Protein AF-A0A289GF34-F1 (afdb_monomer_lite)

Organism: Vibrio anguillarum (NCBI:txid55601)

Foldseek 3Di:
DKDKDWDADPVRFIKIWIADPVRDTPDIDPDGHNDPVVRVVVVVVVPDDD

InterPro domains:
  IPR010879 Domain of unknown function DUF1508 [PF07411] (12-41)
  IPR036913 YegP-like superfamily [SSF160113] (2-43)

Structure (mmCIF, N/CA/C/O backbone):
data_AF-A0A289GF34-F1
#
_entry.id   AF-A0A289GF34-F1
#
loop_
_atom_site.group_PDB
_atom_site.id
_atom_site.type_symbol
_atom_site.label_atom_id
_atom_site.label_alt_id
_atom_site.label_comp_id
_atom_site.label_asym_id
_atom_site.label_entity_id
_atom_site.label_seq_id
_atom_site.pdbx_PDB_ins_code
_atom_site.Cartn_x
_atom_site.Cartn_y
_atom_site.Cartn_z
_atom_site.occupancy
_atom_site.B_iso_or_equiv
_atom_site.auth_seq_id
_atom_site.auth_comp_id
_atom_site.auth_asym_id
_atom_site.auth_atom_id
_atom_site.pdbx_PDB_model_num
ATOM 1 N N . MET A 1 1 ? 14.060 -5.014 -7.886 1.00 87.69 1 MET A N 1
ATOM 2 C CA . MET A 1 1 ? 12.733 -5.622 -7.662 1.00 87.69 1 MET A CA 1
ATOM 3 C C . MET A 1 1 ? 11.834 -4.587 -7.026 1.00 87.69 1 MET A C 1
ATOM 5 O O . MET A 1 1 ? 12.351 -3.635 -6.446 1.00 87.69 1 MET A O 1
ATOM 9 N N . ASP A 1 2 ? 10.527 -4.756 -7.157 1.00 94.69 2 ASP A N 1
ATOM 10 C CA . ASP A 1 2 ? 9.575 -3.824 -6.568 1.00 94.69 2 ASP A CA 1
ATOM 11 C C . ASP A 1 2 ? 9.467 -4.062 -5.064 1.00 94.69 2 ASP A C 1
ATOM 13 O O . ASP A 1 2 ? 9.486 -5.201 -4.599 1.00 94.69 2 ASP A O 1
ATOM 17 N N . LYS A 1 3 ? 9.364 -2.974 -4.305 1.00 96.88 3 LYS A N 1
ATOM 18 C CA . LYS A 1 3 ? 9.160 -2.988 -2.860 1.00 96.88 3 LYS A CA 1
ATOM 19 C C . LYS A 1 3 ? 7.675 -2.830 -2.566 1.00 96.88 3 LYS A C 1
ATOM 21 O O . LYS A 1 3 ? 7.051 -1.894 -3.063 1.00 96.88 3 LYS A O 1
ATOM 26 N N . TRP A 1 4 ? 7.146 -3.699 -1.717 1.00 97.81 4 TRP A N 1
ATOM 27 C CA . TRP A 1 4 ? 5.803 -3.576 -1.165 1.00 97.81 4 TRP A CA 1
ATOM 28 C C . TRP A 1 4 ? 5.896 -3.161 0.295 1.00 97.81 4 TRP A C 1
ATOM 30 O O . TRP A 1 4 ? 6.673 -3.724 1.064 1.00 97.81 4 TRP A O 1
ATOM 40 N N . GLU A 1 5 ? 5.132 -2.145 0.669 1.00 97.94 5 GLU A N 1
ATOM 41 C CA . GLU A 1 5 ? 5.096 -1.623 2.030 1.00 97.94 5 GLU A CA 1
ATOM 42 C C . GLU A 1 5 ? 3.662 -1.616 2.526 1.00 97.94 5 GLU A C 1
ATOM 44 O O . GLU A 1 5 ? 2.790 -1.068 1.855 1.00 97.94 5 GLU A O 1
ATOM 49 N N . PHE A 1 6 ? 3.451 -2.171 3.716 1.00 98.12 6 PHE A N 1
ATOM 50 C CA . PHE A 1 6 ? 2.182 -2.142 4.432 1.00 98.12 6 PHE A CA 1
ATOM 51 C C . PHE A 1 6 ? 2.343 -1.259 5.660 1.00 98.12 6 PHE A C 1
ATOM 53 O O . PHE A 1 6 ? 3.242 -1.479 6.471 1.00 98.12 6 PHE A O 1
ATOM 60 N N . TYR A 1 7 ? 1.495 -0.250 5.785 1.00 98.25 7 TYR A N 1
ATOM 61 C CA . TYR A 1 7 ? 1.594 0.751 6.841 1.00 98.25 7 TYR A CA 1
ATOM 62 C C . TYR A 1 7 ? 0.206 1.220 7.259 1.00 98.25 7 TYR A C 1
ATOM 64 O O . TYR A 1 7 ? -0.764 1.014 6.531 1.00 98.25 7 TYR A 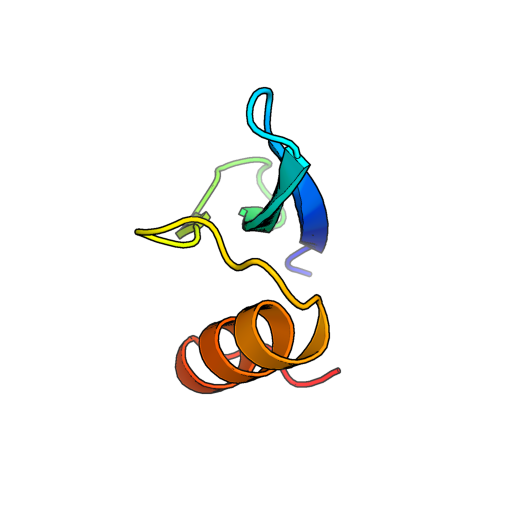O 1
ATOM 72 N N . LYS A 1 8 ? 0.115 1.858 8.425 1.00 98.12 8 LYS A N 1
ATOM 73 C CA . LYS A 1 8 ? -1.099 2.551 8.851 1.00 98.12 8 LYS A CA 1
ATOM 74 C C . LYS A 1 8 ? -1.025 4.031 8.496 1.00 98.12 8 LYS A C 1
ATOM 76 O O . LYS A 1 8 ? 0.030 4.648 8.651 1.00 98.12 8 LYS A O 1
ATOM 81 N N . ASP A 1 9 ? -2.119 4.579 7.981 1.00 97.38 9 ASP A N 1
ATOM 82 C CA . ASP A 1 9 ? -2.247 6.012 7.725 1.00 97.38 9 ASP A CA 1
ATOM 83 C C . ASP A 1 9 ? -2.609 6.795 9.002 1.00 97.38 9 ASP A C 1
ATOM 85 O O . ASP A 1 9 ? -2.692 6.238 10.097 1.00 97.38 9 ASP A O 1
ATOM 89 N N . GLY A 1 10 ? -2.810 8.111 8.871 1.00 97.81 10 GLY A N 1
ATOM 90 C CA . GLY A 1 10 ? -3.165 8.980 10.000 1.00 97.81 10 GLY A CA 1
ATOM 91 C C . GLY A 1 10 ? -4.529 8.681 10.636 1.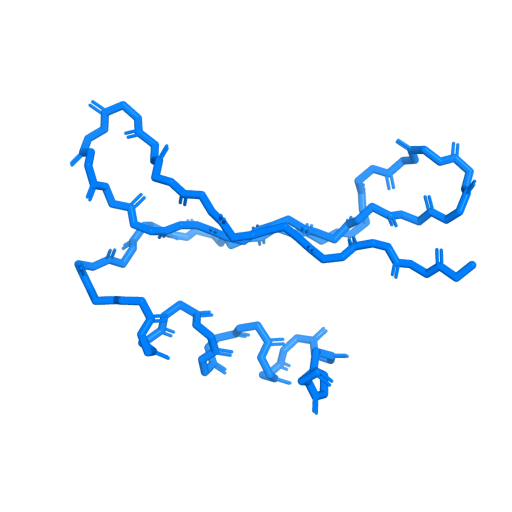00 97.81 10 GLY A C 1
ATOM 92 O O . GLY A 1 10 ? -4.826 9.224 11.695 1.00 97.81 10 GLY A O 1
ATOM 93 N N . SER A 1 11 ? -5.348 7.829 10.017 1.00 97.75 11 SER A N 1
ATOM 94 C CA . SER A 1 11 ? -6.633 7.359 10.541 1.00 97.75 11 SER A CA 1
ATOM 95 C C . SER A 1 11 ? -6.542 5.949 11.137 1.00 97.75 11 SER A C 1
ATOM 97 O O . SER A 1 11 ? -7.572 5.326 11.374 1.00 97.75 11 SER A O 1
ATOM 99 N N . ASP A 1 12 ? -5.326 5.443 11.376 1.00 97.69 12 ASP A N 1
ATOM 100 C CA . ASP A 1 12 ? -5.046 4.090 11.877 1.00 97.69 12 ASP A CA 1
ATOM 101 C C . ASP A 1 12 ? -5.541 2.965 10.941 1.00 97.69 12 ASP A C 1
ATOM 103 O O . ASP A 1 12 ? -5.676 1.808 11.347 1.00 97.69 12 ASP A O 1
ATOM 107 N N . LEU A 1 13 ? -5.760 3.281 9.658 1.00 98.62 13 LEU A N 1
ATOM 108 C CA . LEU A 1 13 ? -6.174 2.316 8.644 1.00 98.62 13 LEU A CA 1
ATOM 109 C C . LEU A 1 13 ? -4.969 1.791 7.865 1.00 98.62 13 LEU A C 1
ATOM 111 O O . LEU A 1 13 ? -4.086 2.542 7.449 1.00 98.62 13 LEU A O 1
ATOM 115 N N . TRP A 1 14 ? -4.953 0.487 7.614 1.00 98.62 14 TRP A N 1
ATOM 116 C CA . TRP A 1 14 ? -3.952 -0.185 6.800 1.00 98.62 14 TRP A CA 1
ATOM 117 C C . TRP A 1 14 ? -4.027 0.244 5.339 1.00 98.62 14 TRP A C 1
ATOM 119 O O . TRP A 1 14 ? -5.094 0.286 4.728 1.00 98.62 14 TRP A O 1
ATOM 129 N N . ARG A 1 15 ? -2.857 0.489 4.762 1.00 98.62 15 ARG A N 1
ATOM 130 C CA . ARG A 1 15 ? -2.632 0.792 3.353 1.00 98.62 15 ARG A CA 1
ATOM 131 C C . ARG A 1 15 ? -1.436 0.022 2.837 1.00 98.62 15 ARG A C 1
ATOM 133 O O . ARG A 1 15 ? -0.570 -0.391 3.612 1.00 98.62 15 ARG A O 1
ATOM 140 N N . TRP A 1 16 ? -1.378 -0.123 1.520 1.00 98.50 16 TRP A N 1
ATOM 141 C CA . TRP A 1 16 ? -0.205 -0.649 0.841 1.00 98.50 16 TRP A CA 1
ATOM 142 C C . TRP A 1 16 ? 0.288 0.324 -0.226 1.00 98.50 16 TRP A C 1
ATOM 144 O O . TRP A 1 16 ? -0.500 1.050 -0.839 1.00 98.50 16 TRP A O 1
ATOM 154 N N . ARG A 1 17 ? 1.600 0.325 -0.467 1.00 98.38 17 ARG A N 1
ATOM 155 C CA . ARG A 1 17 ? 2.220 0.961 -1.636 1.00 98.38 17 ARG A CA 1
ATOM 156 C C . ARG A 1 17 ? 3.201 0.000 -2.294 1.00 98.38 17 ARG A C 1
ATOM 158 O O . ARG A 1 17 ? 3.907 -0.735 -1.606 1.00 98.38 17 ARG A O 1
ATOM 165 N N . ARG A 1 18 ? 3.270 0.057 -3.621 1.00 98.25 18 ARG A N 1
ATOM 166 C CA . ARG A 1 18 ? 4.263 -0.621 -4.450 1.00 98.25 18 ARG A CA 1
ATOM 167 C C . ARG A 1 18 ? 5.193 0.419 -5.054 1.00 98.25 18 ARG A C 1
ATOM 169 O O . ARG A 1 18 ? 4.759 1.283 -5.818 1.00 98.25 18 ARG A O 1
ATOM 176 N N . THR A 1 19 ? 6.471 0.295 -4.744 1.00 98.19 19 THR A N 1
ATOM 177 C CA . THR A 1 19 ? 7.532 1.159 -5.254 1.00 98.19 19 THR A CA 1
ATOM 178 C C . THR A 1 19 ? 8.392 0.358 -6.217 1.00 98.19 19 THR A C 1
ATOM 180 O O . THR A 1 19 ? 8.951 -0.671 -5.842 1.00 98.19 19 THR A O 1
ATOM 183 N N . ALA A 1 20 ? 8.493 0.814 -7.460 1.00 97.38 20 ALA A N 1
ATOM 184 C CA . ALA A 1 20 ? 9.364 0.204 -8.451 1.00 97.38 20 ALA A CA 1
ATOM 185 C C . ALA A 1 20 ? 10.838 0.381 -8.068 1.00 97.38 20 ALA A C 1
ATOM 187 O O . ALA A 1 20 ? 11.198 1.264 -7.287 1.00 97.38 20 ALA A O 1
ATOM 188 N N . SER A 1 21 ? 11.726 -0.418 -8.659 1.00 97.06 21 SER A N 1
ATOM 189 C CA . SER A 1 21 ? 13.170 -0.334 -8.376 1.00 97.06 21 SER A CA 1
ATOM 190 C C . SER A 1 21 ? 13.800 1.028 -8.692 1.00 97.06 21 SER A C 1
ATOM 192 O O . SER A 1 21 ? 14.879 1.327 -8.195 1.00 97.06 21 SER A O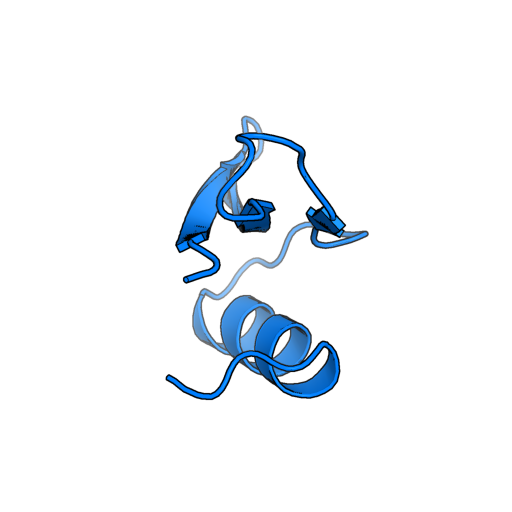 1
ATOM 194 N N . ASN A 1 22 ? 13.137 1.856 -9.502 1.00 96.50 22 ASN A N 1
ATOM 195 C CA . ASN A 1 22 ? 13.540 3.235 -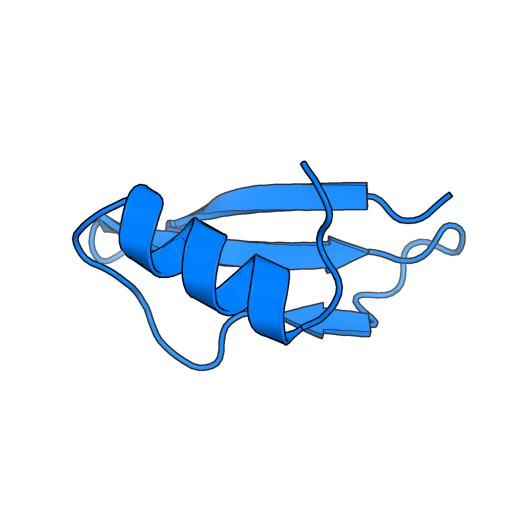9.794 1.00 96.50 22 ASN A CA 1
ATOM 196 C C . ASN A 1 22 ? 13.028 4.262 -8.759 1.00 96.50 22 ASN A C 1
ATOM 198 O O . ASN A 1 22 ? 13.115 5.463 -9.000 1.00 96.50 22 ASN A O 1
ATOM 202 N N . GLY A 1 23 ? 12.447 3.807 -7.645 1.00 96.62 23 GLY A N 1
ATOM 203 C CA . GLY A 1 23 ? 11.939 4.651 -6.562 1.00 96.62 23 GLY A CA 1
ATOM 204 C C . GLY A 1 23 ? 10.554 5.256 -6.805 1.00 96.62 23 GLY A C 1
ATOM 205 O O . GLY A 1 23 ? 10.025 5.931 -5.925 1.00 96.62 23 GLY A O 1
ATOM 206 N N . ARG A 1 24 ? 9.932 5.021 -7.967 1.00 97.75 24 ARG A N 1
ATOM 207 C CA . ARG A 1 24 ? 8.594 5.552 -8.267 1.00 97.75 24 ARG A CA 1
ATOM 208 C C . ARG A 1 24 ? 7.517 4.668 -7.656 1.00 97.75 24 ARG A C 1
ATOM 210 O O . ARG A 1 24 ? 7.572 3.446 -7.771 1.00 97.75 24 ARG A O 1
ATOM 217 N N . ILE A 1 25 ? 6.497 5.285 -7.070 1.00 97.56 25 ILE A N 1
ATOM 218 C CA . ILE A 1 25 ? 5.285 4.570 -6.661 1.00 97.56 25 ILE A CA 1
ATOM 219 C C . ILE A 1 25 ? 4.509 4.208 -7.929 1.00 97.56 25 ILE A C 1
ATOM 221 O O . ILE A 1 25 ? 4.146 5.086 -8.710 1.00 97.56 25 ILE A O 1
ATOM 225 N N . VAL A 1 26 ? 4.288 2.913 -8.137 1.00 97.56 26 VAL A N 1
ATOM 226 C CA . VAL A 1 26 ? 3.594 2.351 -9.310 1.00 97.56 26 VAL A CA 1
ATOM 227 C C . VAL A 1 26 ? 2.265 1.689 -8.946 1.00 97.56 26 VAL A C 1
ATOM 229 O O . VAL A 1 26 ? 1.523 1.267 -9.825 1.00 97.56 26 VAL A O 1
ATOM 232 N N . GLY A 1 27 ? 1.942 1.618 -7.655 1.00 97.88 27 GLY A N 1
ATOM 233 C CA . GLY A 1 27 ? 0.644 1.179 -7.158 1.00 97.88 27 GLY A CA 1
ATOM 234 C C . GLY A 1 27 ? 0.454 1.577 -5.699 1.00 97.88 27 GLY A C 1
ATOM 235 O O . GLY A 1 27 ? 1.425 1.675 -4.948 1.00 97.88 27 GLY A O 1
ATOM 236 N N . ALA A 1 28 ? -0.789 1.809 -5.297 1.00 98.19 28 ALA A N 1
ATOM 237 C CA . ALA A 1 28 ? -1.157 2.048 -3.909 1.00 98.19 28 ALA A CA 1
ATOM 238 C C . ALA A 1 28 ? -2.611 1.633 -3.667 1.00 98.19 28 ALA A C 1
ATOM 240 O O . ALA A 1 28 ? -3.427 1.630 -4.590 1.00 98.19 28 ALA A O 1
ATOM 241 N N . SER A 1 29 ? -2.948 1.334 -2.415 1.00 97.69 29 SER A N 1
ATOM 242 C CA . SER A 1 29 ? -4.330 1.102 -2.001 1.00 97.69 29 SER A CA 1
ATOM 243 C C . SER A 1 29 ? -5.191 2.352 -2.227 1.00 97.69 29 SER A C 1
ATOM 245 O O . SER A 1 29 ? -4.854 3.432 -1.733 1.00 97.69 29 SER A O 1
ATOM 247 N N . SER A 1 30 ? -6.337 2.198 -2.892 1.00 95.88 30 SER A N 1
ATOM 248 C CA . SER A 1 30 ? -7.316 3.277 -3.111 1.00 95.88 30 SER A CA 1
ATOM 249 C C . SER A 1 30 ? -8.129 3.644 -1.861 1.00 95.88 30 SER A C 1
ATOM 251 O O . SER A 1 30 ? -8.708 4.724 -1.801 1.00 95.88 30 SER A O 1
ATOM 253 N N . GLN A 1 31 ? -8.145 2.776 -0.850 1.00 97.19 31 GLN A N 1
ATOM 254 C CA . GLN A 1 31 ? -8.854 2.952 0.419 1.00 97.19 31 GLN A CA 1
ATOM 255 C C . GLN A 1 31 ? -7.998 2.457 1.592 1.00 97.19 31 GLN A C 1
ATOM 257 O O . GLN A 1 31 ? -7.029 1.726 1.381 1.00 97.19 31 GLN A O 1
ATOM 262 N N . GLY A 1 32 ? -8.350 2.871 2.810 1.00 98.00 32 GLY A N 1
ATOM 263 C CA . GLY A 1 32 ? -7.776 2.330 4.043 1.00 98.00 32 GLY A CA 1
ATOM 264 C C . GLY A 1 32 ? -8.584 1.134 4.552 1.00 98.00 32 GLY A C 1
ATOM 265 O O . GLY A 1 32 ? -9.805 1.113 4.412 1.00 98.00 32 GLY A O 1
ATOM 266 N N . TYR A 1 33 ? -7.911 0.154 5.150 1.00 98.50 33 TYR A N 1
ATOM 267 C CA . TYR A 1 33 ? -8.521 -1.067 5.683 1.00 98.50 33 TYR A CA 1
ATOM 268 C C . TYR A 1 33 ? -8.372 -1.142 7.200 1.00 98.50 33 TYR A C 1
ATOM 270 O O . TYR A 1 33 ? -7.308 -0.858 7.737 1.00 98.50 33 TYR A O 1
ATOM 278 N 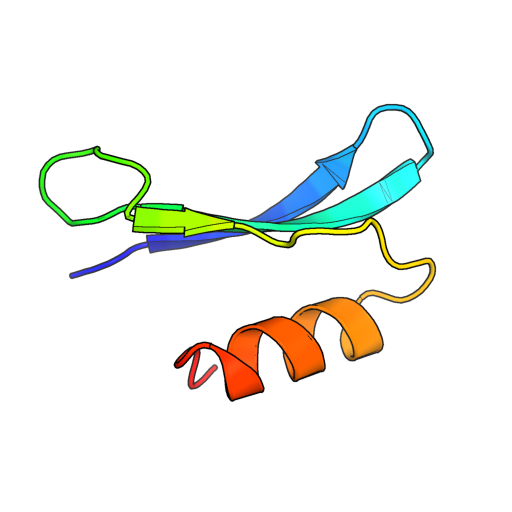N . VAL A 1 34 ? -9.413 -1.577 7.909 1.00 98.25 34 VAL A N 1
ATOM 279 C CA . VAL A 1 34 ? -9.336 -1.756 9.371 1.00 98.25 34 VAL A CA 1
ATOM 280 C C . VAL A 1 34 ? -8.395 -2.912 9.728 1.00 98.25 34 VAL A C 1
ATOM 282 O O . VAL A 1 34 ? -7.580 -2.795 10.642 1.00 98.25 34 VAL A O 1
ATOM 285 N N . ASN A 1 35 ? -8.441 -4.005 8.960 1.00 98.00 35 ASN A N 1
ATOM 286 C CA . ASN A 1 35 ? -7.598 -5.176 9.181 1.00 98.00 35 ASN A CA 1
ATOM 287 C C . ASN A 1 35 ? -6.440 -5.236 8.184 1.00 98.00 35 ASN A C 1
ATOM 289 O O . ASN A 1 35 ? -6.584 -4.912 7.002 1.00 98.00 35 ASN A O 1
ATOM 293 N N . LYS A 1 36 ? -5.288 -5.732 8.648 1.00 97.44 36 LYS A N 1
ATOM 294 C CA . LYS A 1 36 ? -4.110 -5.930 7.795 1.00 97.44 36 LYS A CA 1
ATOM 295 C C . LYS A 1 36 ? -4.359 -6.982 6.710 1.00 97.44 36 LYS A C 1
ATOM 297 O O . LYS A 1 36 ? -3.928 -6.789 5.580 1.00 97.44 36 LYS A O 1
ATOM 302 N N . SER A 1 37 ? -5.081 -8.054 7.040 1.00 97.81 37 SER A N 1
ATOM 303 C CA . SER A 1 37 ? -5.441 -9.131 6.106 1.00 97.81 37 SER A CA 1
ATOM 304 C C . SER A 1 37 ? -6.207 -8.612 4.891 1.00 97.81 37 SER A C 1
ATOM 306 O O . SER A 1 37 ? -5.870 -8.959 3.765 1.00 97.81 37 SER A O 1
ATOM 308 N N . ASP A 1 38 ? -7.171 -7.716 5.104 1.00 98.12 38 ASP A N 1
ATOM 309 C CA . ASP A 1 38 ? -8.000 -7.162 4.028 1.00 98.12 38 ASP A CA 1
ATOM 310 C C . ASP A 1 38 ? -7.155 -6.275 3.092 1.00 98.12 38 ASP A C 1
ATOM 312 O O . ASP A 1 38 ? -7.322 -6.282 1.869 1.00 98.12 38 ASP A O 1
ATOM 316 N N . CYS A 1 39 ? -6.192 -5.546 3.667 1.00 98.25 39 CYS A N 1
ATOM 317 C CA . CYS A 1 39 ? -5.210 -4.757 2.923 1.00 98.25 39 CYS A CA 1
ATOM 318 C C . CYS A 1 39 ? -4.282 -5.647 2.083 1.00 98.25 39 CYS A C 1
ATOM 320 O O . CYS A 1 39 ? -4.039 -5.371 0.906 1.00 98.25 39 CYS A O 1
ATOM 322 N N . GLU A 1 40 ? -3.792 -6.733 2.678 1.00 98.06 40 GLU A N 1
ATOM 323 C CA . GLU A 1 40 ? -2.978 -7.755 2.023 1.00 98.06 40 GLU A CA 1
ATOM 324 C C . GLU A 1 40 ? -3.729 -8.442 0.875 1.00 98.06 40 GLU A C 1
ATOM 326 O O . GLU A 1 40 ? -3.186 -8.567 -0.221 1.00 98.06 40 GLU A O 1
ATOM 331 N N . ASP A 1 41 ? -4.997 -8.806 1.063 1.00 98.12 41 ASP A N 1
ATOM 332 C CA . ASP A 1 41 ? -5.834 -9.385 0.007 1.00 98.12 41 ASP A CA 1
ATOM 333 C C . ASP A 1 41 ? -6.051 -8.417 -1.154 1.00 98.12 41 ASP A C 1
ATOM 335 O O . ASP A 1 41 ? -6.006 -8.809 -2.326 1.00 98.12 41 ASP A O 1
ATOM 339 N N . ASN A 1 42 ? -6.235 -7.128 -0.862 1.00 98.31 42 ASN A N 1
ATOM 340 C CA . ASN A 1 42 ? -6.286 -6.118 -1.908 1.00 98.31 42 ASN A CA 1
ATOM 341 C C . ASN A 1 42 ? -4.943 -5.985 -2.643 1.00 98.31 42 ASN A C 1
ATOM 343 O O . ASN A 1 42 ? -4.941 -5.887 -3.871 1.00 98.31 42 ASN A O 1
ATOM 347 N N . ALA A 1 43 ? -3.813 -6.025 -1.935 1.00 98.12 43 ALA A N 1
ATOM 348 C CA . ALA A 1 43 ? -2.492 -6.024 -2.558 1.00 98.12 43 ALA A CA 1
ATOM 349 C C . ALA A 1 43 ? -2.291 -7.256 -3.458 1.00 98.12 43 ALA A C 1
ATOM 351 O O . ALA A 1 43 ? -1.787 -7.111 -4.573 1.00 98.12 43 ALA A O 1
ATOM 352 N N . ARG A 1 44 ? -2.760 -8.445 -3.043 1.00 97.75 44 ARG A N 1
ATOM 353 C CA . ARG A 1 44 ? -2.713 -9.676 -3.858 1.00 97.75 44 ARG A CA 1
ATOM 354 C C . ARG A 1 44 ? -3.462 -9.529 -5.174 1.00 97.75 44 ARG A C 1
ATOM 356 O O . ARG A 1 44 ? -2.923 -9.842 -6.232 1.00 97.75 44 ARG A O 1
ATOM 363 N N . ARG A 1 45 ? -4.659 -8.938 -5.138 1.00 97.25 45 ARG A N 1
ATOM 364 C CA . ARG A 1 45 ? -5.432 -8.607 -6.353 1.00 97.25 45 ARG A CA 1
ATOM 365 C C . ARG A 1 45 ? -4.703 -7.627 -7.281 1.00 97.25 45 ARG A C 1
ATOM 367 O O . ARG A 1 45 ? -4.993 -7.598 -8.470 1.00 97.25 45 ARG A O 1
ATOM 374 N N . ASN A 1 46 ? -3.762 -6.847 -6.748 1.00 96.81 46 ASN A N 1
ATOM 375 C CA . ASN A 1 46 ? -2.928 -5.897 -7.488 1.00 96.81 46 ASN A CA 1
ATOM 376 C C . ASN A 1 46 ? -1.511 -6.433 -7.796 1.00 96.81 46 ASN A C 1
ATOM 378 O O . ASN A 1 46 ? -0.647 -5.678 -8.250 1.00 96.81 46 ASN A O 1
ATOM 382 N N . GLY A 1 47 ? -1.265 -7.730 -7.578 1.00 96.19 47 GLY A N 1
ATOM 383 C CA . GLY A 1 47 ? -0.031 -8.413 -7.973 1.00 96.19 47 GLY A CA 1
ATOM 384 C C . GLY A 1 47 ? 1.029 -8.569 -6.879 1.00 96.19 47 GLY A C 1
ATOM 385 O O . GLY A 1 47 ? 2.191 -8.808 -7.209 1.00 96.19 47 GLY A O 1
ATOM 386 N N . TRP A 1 48 ? 0.677 -8.420 -5.599 1.00 97.19 48 TRP A N 1
ATOM 387 C CA . TRP A 1 48 ? 1.550 -8.830 -4.492 1.00 97.19 48 TRP A CA 1
ATOM 388 C C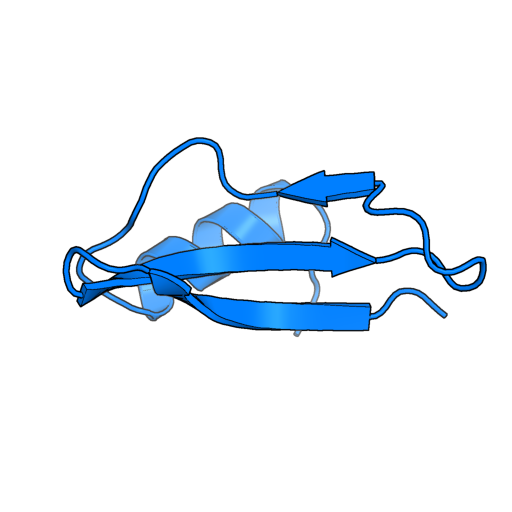 . TRP A 1 48 ? 1.418 -10.333 -4.220 1.00 97.19 48 TRP A C 1
ATOM 390 O O . TRP A 1 48 ? 0.311 -10.840 -4.101 1.00 97.19 48 TRP A O 1
ATOM 400 N N . ASN A 1 49 ? 2.532 -11.051 -4.080 1.00 92.19 49 ASN A N 1
ATOM 401 C CA . ASN A 1 49 ? 2.513 -12.515 -3.940 1.00 92.19 49 ASN A CA 1
ATOM 402 C C . ASN A 1 49 ? 2.896 -13.028 -2.542 1.00 92.19 49 ASN A C 1
ATOM 404 O O . ASN A 1 49 ? 2.924 -14.241 -2.351 1.00 92.19 49 ASN A O 1
ATOM 408 N N . GLY A 1 50 ? 3.138 -12.138 -1.571 1.00 84.56 50 GLY A N 1
ATOM 409 C CA . GLY A 1 50 ? 3.717 -12.499 -0.271 1.00 84.56 50 GLY A CA 1
ATOM 410 C C . GLY A 1 50 ? 5.210 -12.251 -0.256 1.00 84.56 50 GLY A C 1
ATOM 411 O O . GLY A 1 50 ? 5.941 -13.123 -0.766 1.00 84.56 50 GLY A O 1
#

Secondary structure (DSSP, 8-state):
--EEEEEE-TTS-EEEEEE-TTS-EEEE-SS-BSSHHHHHHHHHHTT---

Radius of gyration: 10.4 Å; chains: 1; bounding box: 23×22×22 Å

pLDDT: mean 97.11, std 2.5, range [84.56, 98.62]

Sequence (50 aa):
MDKWEFYKDGSDLWRWRRTASNGRIVGASSQGYVNKSDCEDNARRNGWNG